Protein AF-A0A1P8YQI0-F1 (afdb_monomer)

pLDDT: mean 70.45, std 27.03, range [29.05, 98.81]

Radius of gyration: 28.32 Å; Cα contacts (8 Å, |Δi|>4): 95; chains: 1; bounding box: 104×33×58 Å

Sequence (143 aa):
MPTAGWDRPIMIVHGTDDLTVPIPVSVALQLQLAAGGADFQFKVYPGTDHRSVVPASDRDTSGFLSALLPRRADPAGLGPRDRTQRGPAADFDCGALSAGVERGHAHAESDATPATPAITATSADTKVAPAATMVRSSAVDPM

Secondary structure (DSSP, 8-state):
---S---S-EEEEEETT-SSS-HHHHHHHHHHHHHTT--EEEEEETT--TTTHHHHTHHHHHHHHHHHSPPPPP-TTS----GGG-PPP-----------------------PPPP------------PPP------------

Structure (mmCIF, N/CA/C/O backbone):
data_AF-A0A1P8YQI0-F1
#
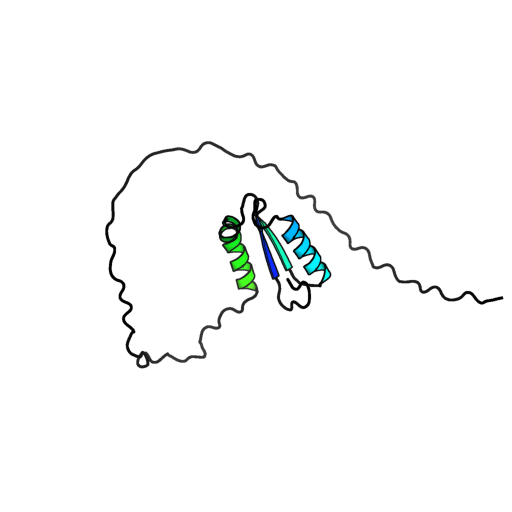_entry.id   AF-A0A1P8YQI0-F1
#
loop_
_atom_site.group_PDB
_atom_site.id
_atom_site.type_symbol
_atom_site.label_atom_id
_atom_site.label_alt_id
_atom_site.label_comp_id
_atom_site.label_asym_id
_atom_site.label_entity_id
_atom_site.label_seq_id
_atom_site.pdbx_PDB_ins_code
_atom_site.Cartn_x
_atom_site.Cartn_y
_atom_site.Cartn_z
_atom_site.occupancy
_atom_site.B_iso_or_equiv
_atom_site.auth_seq_id
_atom_site.auth_comp_id
_atom_site.auth_asym_id
_atom_site.auth_atom_id
_atom_site.pdbx_PDB_model_num
ATOM 1 N N . MET A 1 1 ? -7.926 -12.057 3.108 1.00 74.19 1 MET A N 1
ATOM 2 C CA . MET A 1 1 ? -7.603 -11.049 4.140 1.00 74.19 1 MET A CA 1
ATOM 3 C C . MET A 1 1 ? -8.902 -10.618 4.799 1.00 74.19 1 MET A C 1
ATOM 5 O O . MET A 1 1 ? -9.862 -10.458 4.055 1.00 74.19 1 MET A O 1
ATOM 9 N N . PRO A 1 2 ? -8.981 -10.480 6.133 1.00 88.06 2 PRO A N 1
ATOM 10 C CA . PRO A 1 2 ? -10.155 -9.904 6.784 1.00 88.06 2 PRO A CA 1
ATOM 11 C C . PRO A 1 2 ? -10.384 -8.473 6.297 1.00 88.06 2 PRO A C 1
ATOM 13 O O . PRO A 1 2 ? -9.439 -7.690 6.212 1.00 88.06 2 PRO A O 1
ATOM 16 N N . THR A 1 3 ? -11.625 -8.132 5.968 1.00 94.62 3 THR A N 1
ATOM 17 C CA . THR A 1 3 ? -11.976 -6.814 5.413 1.00 94.62 3 THR A CA 1
ATOM 18 C C . THR A 1 3 ? -12.805 -5.966 6.374 1.00 94.62 3 THR A C 1
ATOM 20 O O . THR A 1 3 ? -13.148 -4.842 6.043 1.00 94.62 3 THR A O 1
ATOM 23 N N . ALA A 1 4 ? -13.099 -6.482 7.569 1.00 94.62 4 ALA A N 1
ATOM 24 C CA . ALA A 1 4 ? -13.889 -5.824 8.603 1.00 94.62 4 ALA A CA 1
ATOM 25 C C . ALA A 1 4 ? -13.319 -6.133 9.995 1.00 94.62 4 ALA A C 1
ATOM 27 O O . ALA A 1 4 ? -12.533 -7.070 10.154 1.00 94.62 4 ALA A O 1
ATOM 28 N N . GLY A 1 5 ? -13.752 -5.364 10.999 1.00 94.94 5 GLY A N 1
ATOM 29 C CA . GLY A 1 5 ? -13.357 -5.559 12.400 1.00 94.94 5 GLY A CA 1
ATOM 30 C C . GLY A 1 5 ? -11.978 -5.000 12.758 1.00 94.94 5 GLY A C 1
ATOM 31 O O . GLY A 1 5 ? -11.443 -5.335 13.809 1.00 94.94 5 GLY A O 1
ATOM 32 N N . TRP A 1 6 ? -11.403 -4.164 11.894 1.00 95.25 6 TRP A N 1
ATOM 33 C CA . TRP A 1 6 ? -10.152 -3.464 12.163 1.00 95.25 6 TRP A CA 1
ATOM 34 C C . TRP A 1 6 ? -10.393 -2.284 13.108 1.00 95.25 6 TRP A C 1
ATOM 36 O O . TRP A 1 6 ? -11.231 -1.429 12.836 1.00 95.25 6 TRP A O 1
ATOM 46 N N . ASP A 1 7 ? -9.647 -2.232 14.208 1.00 94.69 7 ASP A N 1
ATOM 47 C CA . ASP A 1 7 ? -9.702 -1.181 15.232 1.00 94.69 7 ASP A CA 1
ATOM 48 C C . ASP A 1 7 ? -8.534 -0.182 15.132 1.00 94.69 7 ASP A C 1
ATOM 50 O O . ASP A 1 7 ? -8.451 0.784 15.896 1.00 94.69 7 ASP A O 1
ATOM 54 N N . ARG A 1 8 ? -7.622 -0.396 14.177 1.00 94.44 8 ARG A N 1
ATOM 55 C CA . ARG A 1 8 ? -6.511 0.504 13.862 1.00 94.44 8 ARG A CA 1
ATOM 56 C C . ARG A 1 8 ? -6.485 0.825 12.366 1.00 94.44 8 ARG A C 1
ATOM 58 O O . ARG A 1 8 ? -6.867 -0.030 11.566 1.00 94.44 8 ARG A O 1
ATOM 65 N N . PRO A 1 9 ? -6.001 2.022 11.987 1.00 96.50 9 PRO A N 1
ATOM 66 C CA . PRO A 1 9 ? -5.905 2.404 10.585 1.00 96.50 9 PRO A CA 1
ATOM 67 C C . PRO A 1 9 ? -4.962 1.486 9.804 1.00 96.50 9 PRO A C 1
ATOM 69 O O . PRO A 1 9 ? -3.943 1.031 10.334 1.00 96.50 9 PRO A O 1
ATOM 72 N N . ILE A 1 10 ? -5.270 1.265 8.529 1.00 97.00 10 ILE A N 1
ATOM 73 C CA . ILE A 1 10 ? -4.485 0.433 7.608 1.00 97.00 10 ILE A CA 1
ATOM 74 C C . ILE A 1 10 ? -3.859 1.314 6.528 1.00 97.00 10 ILE A C 1
ATOM 76 O O . ILE A 1 10 ? -4.503 2.210 5.993 1.00 97.00 10 ILE A O 1
ATOM 80 N N . MET A 1 11 ? -2.621 1.026 6.140 1.00 97.88 11 MET A N 1
ATOM 81 C CA . MET A 1 11 ? -2.023 1.597 4.937 1.00 97.88 11 MET A CA 1
ATOM 82 C C . MET A 1 11 ? -1.741 0.488 3.931 1.00 97.88 11 MET A C 1
ATOM 84 O O . MET A 1 11 ? -1.131 -0.526 4.265 1.00 97.88 11 MET A O 1
ATOM 88 N N . ILE A 1 12 ? -2.180 0.695 2.694 1.00 98.00 12 ILE A N 1
ATOM 89 C CA . ILE A 1 12 ? -1.883 -0.160 1.549 1.00 98.00 12 ILE A CA 1
ATOM 90 C C . ILE A 1 12 ? -1.050 0.663 0.570 1.00 98.00 12 ILE A C 1
ATOM 92 O O . ILE A 1 12 ? -1.465 1.738 0.138 1.00 98.00 12 ILE A O 1
ATOM 96 N N . VAL A 1 13 ? 0.113 0.134 0.204 1.00 98.50 13 VAL A N 1
ATOM 97 C CA . VAL A 1 13 ? 0.996 0.691 -0.825 1.00 98.50 13 VAL A CA 1
ATOM 98 C C . VAL A 1 13 ? 1.049 -0.266 -2.005 1.00 98.50 13 VAL A C 1
ATOM 100 O O . VAL A 1 13 ? 1.037 -1.483 -1.807 1.00 98.50 13 VAL A O 1
ATOM 103 N N . HIS A 1 14 ? 1.059 0.256 -3.229 1.00 98.81 14 HIS A N 1
ATOM 104 C CA . HIS A 1 14 ? 1.073 -0.594 -4.416 1.00 98.81 14 HIS A CA 1
ATOM 105 C C . HIS A 1 14 ? 1.756 0.067 -5.612 1.00 98.81 14 HIS A C 1
ATOM 107 O O . HIS A 1 14 ? 1.560 1.256 -5.858 1.00 98.81 14 HIS A O 1
ATOM 113 N N . GLY A 1 15 ? 2.545 -0.702 -6.358 1.00 98.62 15 GLY A N 1
ATOM 114 C CA . GLY A 1 15 ? 3.215 -0.235 -7.568 1.00 98.62 15 GLY A CA 1
ATOM 115 C C . GLY A 1 15 ? 2.352 -0.422 -8.815 1.00 98.62 15 GLY A C 1
ATOM 116 O O . GLY A 1 15 ? 1.622 -1.404 -8.910 1.00 98.62 15 GLY A O 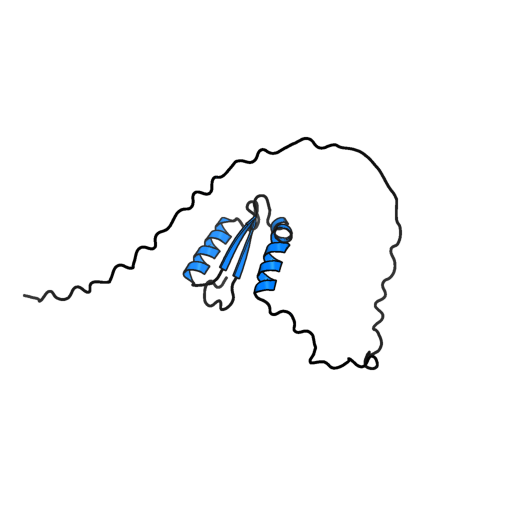1
ATOM 117 N N . THR A 1 16 ? 2.403 0.495 -9.782 1.00 98.62 16 THR A N 1
ATOM 118 C CA . THR A 1 16 ? 1.616 0.334 -11.027 1.00 98.62 16 THR A CA 1
ATOM 119 C C . THR A 1 16 ? 2.148 -0.764 -11.940 1.00 98.62 16 THR A C 1
ATOM 121 O O . THR A 1 16 ? 1.387 -1.292 -12.747 1.00 98.62 16 THR A O 1
ATOM 124 N N . ASP A 1 17 ? 3.424 -1.120 -11.787 1.00 98.56 17 ASP A N 1
ATOM 125 C CA . ASP A 1 17 ? 4.137 -2.059 -12.655 1.00 98.56 17 ASP A CA 1
ATOM 126 C C . ASP A 1 17 ? 4.360 -3.402 -11.927 1.00 98.56 17 ASP A C 1
ATOM 128 O O . ASP A 1 17 ? 5.203 -4.217 -12.306 1.00 98.56 17 ASP A O 1
ATOM 132 N N . ASP A 1 18 ? 3.603 -3.651 -10.849 1.00 98.44 18 ASP A N 1
ATOM 133 C CA . ASP A 1 18 ? 3.620 -4.914 -10.116 1.00 98.44 18 ASP A CA 1
ATOM 134 C C . ASP A 1 18 ? 2.961 -6.032 -10.942 1.00 98.44 18 ASP A C 1
ATOM 136 O O . ASP A 1 18 ? 1.740 -6.141 -11.057 1.00 98.44 18 ASP A O 1
ATOM 140 N N . LEU A 1 19 ? 3.801 -6.890 -11.523 1.00 98.12 19 LEU A N 1
ATOM 141 C CA . LEU A 1 19 ? 3.371 -8.077 -12.267 1.00 98.12 19 LEU A CA 1
ATOM 142 C C . LEU A 1 19 ? 3.183 -9.318 -11.380 1.00 98.12 19 LEU A C 1
ATOM 144 O O . LEU A 1 19 ? 2.659 -10.327 -11.850 1.00 98.12 19 LEU A O 1
ATOM 148 N N . THR A 1 20 ? 3.622 -9.275 -10.120 1.00 98.56 20 THR A N 1
ATOM 149 C CA . THR A 1 20 ? 3.481 -10.396 -9.172 1.00 98.56 20 THR A CA 1
ATOM 150 C C . THR A 1 20 ? 2.108 -10.361 -8.517 1.00 98.56 20 THR A C 1
ATOM 152 O O . THR A 1 20 ? 1.441 -11.389 -8.391 1.00 98.56 20 THR A O 1
ATOM 155 N N . VAL A 1 21 ? 1.668 -9.167 -8.129 1.00 97.81 21 VAL A N 1
ATOM 156 C CA . VAL A 1 21 ? 0.338 -8.897 -7.595 1.00 97.81 21 VAL A CA 1
ATOM 157 C C . VAL A 1 21 ? -0.234 -7.715 -8.373 1.00 97.81 21 VAL A C 1
ATOM 159 O O . VAL A 1 21 ? 0.026 -6.580 -8.009 1.00 97.81 21 VAL A O 1
ATOM 162 N N . PRO A 1 22 ? -1.017 -7.944 -9.438 1.00 97.75 22 PRO A N 1
ATOM 163 C CA . PRO A 1 22 ? -1.533 -6.851 -10.255 1.00 97.75 22 PRO A CA 1
ATOM 164 C C . PRO A 1 22 ? -2.437 -5.884 -9.478 1.00 97.75 22 PRO A C 1
ATOM 166 O O . PRO A 1 22 ? -3.313 -6.314 -8.718 1.00 97.75 22 PRO A O 1
ATOM 169 N N . ILE A 1 23 ? -2.311 -4.583 -9.769 1.00 97.81 23 ILE A N 1
ATOM 170 C CA . ILE A 1 23 ? -3.039 -3.501 -9.082 1.00 97.81 23 ILE A CA 1
ATOM 171 C C . ILE A 1 23 ? -4.561 -3.688 -8.955 1.00 97.81 23 ILE A C 1
ATOM 173 O O . ILE A 1 23 ? -5.094 -3.308 -7.906 1.00 97.81 23 ILE A O 1
ATOM 177 N N . PRO A 1 24 ? -5.300 -4.323 -9.898 1.00 98.00 24 PRO A N 1
ATOM 178 C CA . PRO A 1 24 ? -6.731 -4.556 -9.707 1.00 98.00 24 PRO A CA 1
ATOM 179 C C . PRO A 1 24 ? -7.060 -5.370 -8.448 1.00 98.00 24 PRO A C 1
ATOM 181 O O . PRO A 1 24 ? -8.126 -5.182 -7.865 1.00 98.00 24 PRO A O 1
ATOM 184 N N . VAL A 1 25 ? -6.149 -6.234 -7.987 1.00 97.81 25 VAL A N 1
ATOM 185 C CA . VAL A 1 25 ? -6.328 -7.011 -6.751 1.00 97.81 25 VAL A CA 1
ATOM 186 C C . VAL A 1 25 ? -6.322 -6.091 -5.529 1.00 97.81 25 VAL A C 1
ATOM 188 O O . VAL A 1 25 ? -7.199 -6.198 -4.670 1.00 97.81 25 VAL A O 1
ATOM 191 N N . SER A 1 26 ? -5.384 -5.145 -5.460 1.00 97.81 26 SER A N 1
ATOM 192 C CA . SER A 1 26 ? -5.335 -4.154 -4.378 1.00 97.81 26 SER A CA 1
ATOM 193 C C . SER A 1 26 ? -6.490 -3.156 -4.450 1.00 97.81 26 SER A C 1
ATOM 195 O O . SER A 1 26 ? -7.029 -2.781 -3.407 1.00 97.81 26 SER A O 1
ATOM 197 N N . VAL A 1 27 ? -6.943 -2.803 -5.658 1.00 98.12 27 VAL A N 1
ATOM 198 C CA . VAL A 1 27 ? -8.161 -2.000 -5.852 1.00 98.12 27 VAL A CA 1
ATOM 199 C C . VAL A 1 27 ? -9.398 -2.745 -5.330 1.00 98.12 27 VAL A C 1
ATOM 201 O O . VAL A 1 27 ? -10.227 -2.172 -4.628 1.00 98.12 27 VAL A O 1
ATOM 204 N N . ALA A 1 28 ? -9.527 -4.046 -5.595 1.00 98.12 28 ALA A N 1
ATOM 205 C CA . ALA A 1 28 ? -10.624 -4.837 -5.039 1.00 98.12 28 ALA A CA 1
ATOM 206 C C . ALA A 1 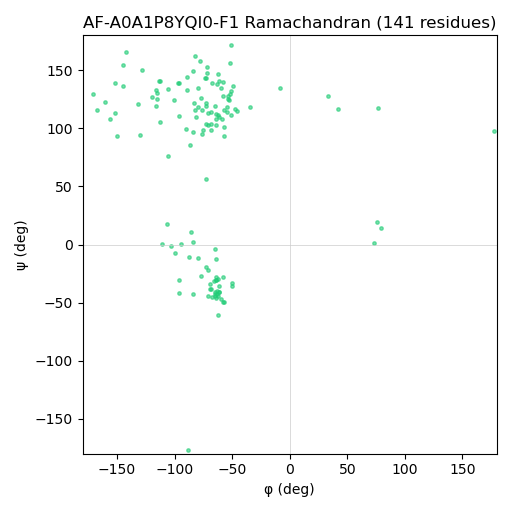28 ? -10.564 -4.894 -3.501 1.00 98.12 28 ALA A C 1
ATOM 208 O O . ALA A 1 28 ? -11.593 -4.753 -2.837 1.00 98.12 28 ALA A O 1
ATOM 209 N N . LEU A 1 29 ? -9.366 -5.035 -2.924 1.00 97.69 29 LEU A N 1
ATOM 210 C CA . LEU A 1 29 ? -9.175 -5.049 -1.473 1.00 97.69 29 LEU A CA 1
ATOM 211 C C . LEU A 1 29 ? -9.586 -3.725 -0.813 1.00 97.69 29 LEU A C 1
ATOM 213 O O . LEU A 1 29 ? -10.284 -3.766 0.200 1.00 97.69 29 LEU A O 1
ATOM 217 N N . GLN A 1 30 ? -9.219 -2.562 -1.370 1.00 97.50 30 GLN A N 1
ATOM 218 C CA . GLN A 1 30 ? -9.642 -1.275 -0.787 1.00 97.50 30 GLN A CA 1
ATOM 219 C C . GLN A 1 30 ? -11.167 -1.120 -0.779 1.00 97.50 30 GLN A C 1
ATOM 221 O O . GLN A 1 30 ? -11.722 -0.572 0.167 1.00 97.50 30 GLN A O 1
ATOM 226 N N . LEU A 1 31 ? -11.861 -1.621 -1.807 1.00 97.81 31 LEU A N 1
ATOM 227 C CA . LEU A 1 31 ? -13.318 -1.537 -1.887 1.00 97.81 31 LEU A CA 1
ATOM 228 C C . LEU A 1 31 ? -13.965 -2.438 -0.836 1.00 97.81 31 LEU A C 1
ATOM 230 O O . LEU A 1 31 ? -14.947 -2.049 -0.208 1.00 97.81 31 LEU A O 1
ATOM 234 N N . GLN A 1 32 ? -13.387 -3.617 -0.596 1.00 98.19 32 GLN A N 1
ATOM 235 C CA . GLN A 1 32 ? -13.851 -4.510 0.461 1.00 98.19 32 GLN A CA 1
ATOM 236 C C . GLN A 1 32 ? -13.577 -3.944 1.862 1.00 98.19 32 GLN A C 1
ATOM 238 O O . GLN A 1 32 ? -14.430 -4.082 2.733 1.00 98.19 32 GLN A O 1
ATOM 243 N N . LEU A 1 33 ? -12.433 -3.286 2.081 1.00 97.94 33 LEU A N 1
ATOM 244 C CA . LEU A 1 33 ? -12.122 -2.595 3.339 1.00 97.94 33 LEU A CA 1
ATOM 245 C C . LEU A 1 33 ? -13.069 -1.422 3.596 1.00 97.94 33 LEU A C 1
ATOM 247 O O . LEU A 1 33 ? -13.581 -1.284 4.705 1.00 97.94 33 LEU A O 1
ATOM 251 N N . ALA A 1 34 ? -13.362 -0.632 2.561 1.00 97.19 34 ALA A N 1
ATOM 252 C CA . ALA A 1 34 ? -14.356 0.433 2.633 1.00 97.19 34 ALA A CA 1
ATOM 253 C C . ALA A 1 34 ? -15.742 -0.124 2.998 1.00 97.19 34 ALA A C 1
ATOM 255 O O . ALA A 1 34 ? -16.394 0.380 3.909 1.00 97.19 34 ALA A O 1
ATOM 256 N N . ALA A 1 35 ? -16.173 -1.204 2.337 1.00 98.06 35 ALA A N 1
ATOM 257 C CA . ALA A 1 35 ? -17.448 -1.861 2.625 1.00 98.06 35 ALA A CA 1
ATOM 258 C C . ALA A 1 35 ? -17.506 -2.473 4.037 1.00 98.06 35 ALA A C 1
ATOM 260 O O . ALA A 1 35 ? -18.577 -2.533 4.636 1.00 98.06 35 ALA A O 1
ATOM 261 N N . GLY A 1 36 ? -16.366 -2.914 4.577 1.00 97.12 36 GLY A N 1
ATOM 262 C CA . GLY A 1 36 ? -16.241 -3.426 5.941 1.00 97.12 36 GLY A CA 1
ATOM 263 C C . GLY A 1 36 ? -16.041 -2.356 7.018 1.00 97.12 36 GLY A C 1
ATOM 264 O O . GLY A 1 36 ? -15.888 -2.711 8.187 1.00 97.12 36 GLY A O 1
ATOM 265 N N . GLY A 1 37 ? -16.047 -1.070 6.648 1.00 97.25 37 GLY A N 1
ATOM 266 C CA . GLY A 1 37 ? -15.949 0.0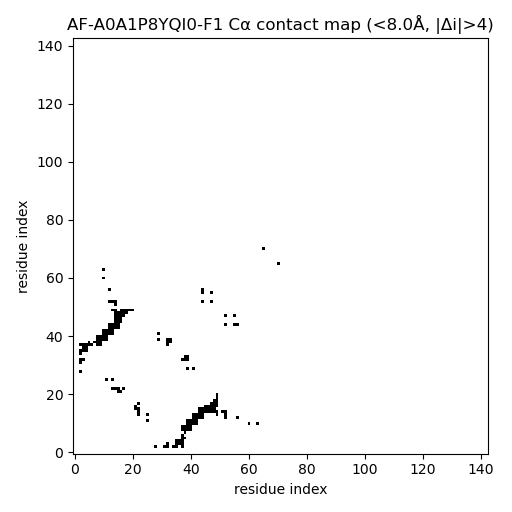59 7.577 1.00 97.25 37 GLY A CA 1
ATOM 267 C C . GLY A 1 37 ? -14.550 0.307 8.146 1.00 97.25 37 GLY A C 1
ATOM 268 O O . GLY A 1 37 ? -14.432 0.945 9.189 1.00 97.25 37 GLY A O 1
ATOM 269 N N . ALA A 1 38 ? -13.497 -0.205 7.504 1.00 96.94 38 ALA A N 1
ATOM 270 C CA . ALA A 1 38 ? -12.126 0.036 7.943 1.00 96.94 38 ALA A CA 1
ATOM 271 C C . ALA A 1 38 ? -11.674 1.473 7.623 1.00 96.94 38 ALA A C 1
ATOM 273 O O . ALA A 1 38 ? -11.974 2.002 6.552 1.00 96.94 38 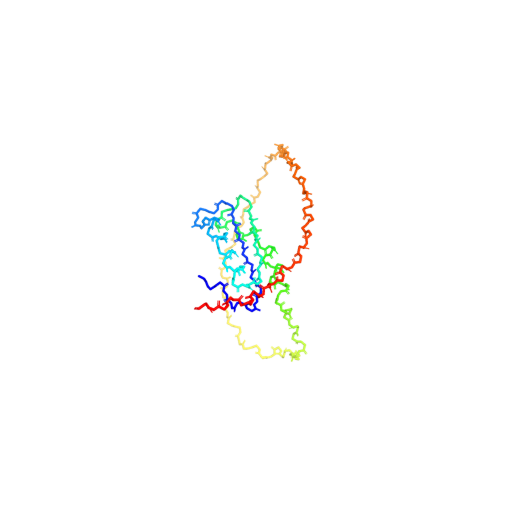ALA A O 1
ATOM 274 N N . ASP A 1 39 ? -10.890 2.071 8.522 1.00 96.56 39 ASP A N 1
ATOM 275 C CA . ASP A 1 39 ? -10.105 3.275 8.231 1.00 96.56 39 ASP A CA 1
ATOM 276 C C . ASP A 1 39 ? -8.833 2.868 7.477 1.00 96.56 39 ASP A C 1
ATOM 278 O O . ASP A 1 39 ? -8.026 2.080 7.984 1.00 96.56 39 ASP A O 1
ATOM 282 N N . PHE A 1 40 ? -8.660 3.353 6.247 1.00 97.12 40 PHE A N 1
ATOM 283 C CA . PHE A 1 40 ? -7.509 2.986 5.432 1.00 97.12 40 PHE A CA 1
ATOM 284 C C . PHE A 1 40 ? -6.997 4.116 4.537 1.00 97.12 40 PHE A C 1
ATOM 286 O O . PHE A 1 40 ? -7.734 4.996 4.096 1.00 97.12 40 PHE A O 1
ATOM 293 N N . GLN A 1 41 ? -5.712 4.026 4.201 1.00 98.06 41 GLN A N 1
ATOM 294 C CA . GLN A 1 41 ? -5.050 4.818 3.171 1.00 98.06 41 GLN A CA 1
ATOM 295 C C . GLN A 1 41 ? -4.569 3.894 2.054 1.00 98.06 41 GLN A C 1
ATOM 297 O O . GLN A 1 41 ? -3.932 2.876 2.323 1.00 98.06 41 GLN A O 1
ATOM 302 N N . PHE A 1 42 ? -4.839 4.257 0.800 1.00 98.12 42 PHE A N 1
ATOM 303 C CA . PHE A 1 42 ? -4.307 3.563 -0.371 1.00 98.12 42 PHE A CA 1
ATOM 304 C C . PHE A 1 42 ? -3.394 4.501 -1.159 1.00 98.12 42 PHE A C 1
ATOM 306 O O . PHE A 1 42 ? -3.833 5.561 -1.608 1.00 98.12 42 PHE A O 1
ATOM 313 N N . LYS A 1 43 ? -2.120 4.128 -1.306 1.00 98.56 43 LYS A N 1
ATOM 314 C CA . LYS A 1 43 ? -1.110 4.904 -2.034 1.00 98.56 43 LYS A CA 1
ATOM 315 C C . LYS A 1 43 ? -0.551 4.096 -3.195 1.00 98.56 43 LYS A C 1
ATOM 317 O O . LYS A 1 43 ? -0.086 2.971 -3.019 1.00 98.56 43 LYS A O 1
ATOM 322 N N . VAL A 1 44 ? -0.588 4.701 -4.376 1.00 98.50 44 VAL A N 1
ATOM 323 C CA . VAL A 1 44 ? -0.102 4.107 -5.621 1.00 98.50 44 VAL A CA 1
ATOM 324 C C . VAL A 1 44 ? 1.218 4.763 -6.012 1.00 98.50 44 VAL A C 1
ATOM 326 O O . VAL A 1 44 ? 1.328 5.988 -5.984 1.00 98.50 44 VAL A O 1
ATOM 329 N N . TYR A 1 45 ? 2.198 3.945 -6.387 1.00 98.56 45 TYR A N 1
ATOM 330 C CA . TYR A 1 45 ? 3.544 4.353 -6.778 1.00 98.56 45 TYR A CA 1
ATOM 331 C C . TYR A 1 45 ? 3.743 4.059 -8.275 1.00 98.56 45 TYR A C 1
ATOM 333 O O . TYR A 1 45 ? 3.856 2.895 -8.670 1.00 98.56 45 TYR A O 1
ATOM 341 N N . PRO A 1 46 ? 3.724 5.092 -9.138 1.00 98.38 46 PRO A N 1
ATOM 342 C CA . PRO A 1 46 ? 3.905 4.919 -10.576 1.00 98.38 46 PRO A CA 1
ATOM 343 C C . PRO A 1 46 ? 5.286 4.361 -10.930 1.00 98.38 46 PRO A C 1
ATOM 345 O O . PRO A 1 46 ? 6.291 4.800 -10.373 1.00 98.38 46 PRO A O 1
ATOM 348 N N . GLY A 1 47 ? 5.340 3.429 -11.880 1.00 98.31 47 GLY A N 1
ATOM 349 C CA . GLY A 1 47 ? 6.583 2.874 -12.428 1.00 98.31 47 GLY A CA 1
ATOM 350 C C . GLY A 1 47 ? 7.331 1.915 -11.499 1.00 98.31 47 GLY A C 1
ATOM 351 O O . GLY A 1 47 ? 8.414 1.452 -11.846 1.00 98.31 47 GLY A O 1
ATOM 352 N N . THR A 1 48 ? 6.798 1.633 -10.307 1.00 98.69 48 THR A N 1
ATOM 353 C CA . THR A 1 48 ? 7.414 0.682 -9.376 1.00 98.69 48 THR A CA 1
ATOM 354 C C . THR A 1 48 ? 6.782 -0.694 -9.518 1.00 98.69 48 THR A C 1
ATOM 356 O O . THR A 1 48 ? 5.558 -0.816 -9.601 1.00 98.69 48 THR A O 1
ATOM 359 N N . ASP A 1 49 ? 7.621 -1.717 -9.477 1.00 98.56 49 ASP A N 1
ATOM 360 C CA . ASP A 1 49 ? 7.259 -3.128 -9.432 1.00 98.56 49 ASP A CA 1
ATOM 361 C C . ASP A 1 49 ? 7.056 -3.630 -7.988 1.00 98.56 49 ASP A C 1
ATOM 363 O O . ASP A 1 49 ? 7.191 -2.889 -7.008 1.00 98.56 49 ASP A O 1
ATOM 367 N N . HIS A 1 50 ? 6.779 -4.931 -7.864 1.00 98.44 50 HIS A N 1
ATOM 368 C CA . HIS A 1 50 ? 6.544 -5.631 -6.600 1.00 98.44 50 HIS A CA 1
ATOM 369 C C . HIS A 1 50 ? 7.614 -5.395 -5.523 1.00 98.44 50 HIS A C 1
ATOM 371 O O . HIS A 1 50 ? 7.325 -5.366 -4.327 1.00 98.44 50 HIS A O 1
ATOM 377 N N . ARG A 1 51 ? 8.878 -5.274 -5.931 1.00 98.44 51 ARG A N 1
ATOM 378 C CA . ARG A 1 51 ? 10.025 -5.102 -5.037 1.00 98.44 51 ARG A CA 1
ATOM 379 C C . ARG A 1 51 ? 10.384 -3.636 -4.885 1.00 98.44 51 ARG A C 1
ATOM 381 O O . ARG A 1 51 ? 10.688 -3.214 -3.770 1.00 98.44 51 ARG A O 1
ATOM 388 N N . SER A 1 52 ? 10.369 -2.865 -5.971 1.00 98.56 52 SER A N 1
ATOM 389 C CA . SER A 1 52 ? 10.775 -1.456 -5.941 1.00 98.56 52 SER A CA 1
ATOM 390 C C . SER A 1 52 ? 9.758 -0.541 -5.249 1.00 98.56 52 SER A C 1
ATOM 392 O O . SER A 1 52 ? 10.153 0.508 -4.739 1.00 98.56 52 SER A O 1
ATOM 394 N N . VAL A 1 53 ? 8.496 -0.963 -5.094 1.00 98.69 53 VAL A N 1
ATOM 395 C CA . VAL A 1 53 ? 7.505 -0.237 -4.276 1.00 98.69 53 VAL A CA 1
ATOM 396 C C . VAL A 1 53 ? 7.903 -0.153 -2.795 1.00 98.69 53 VAL A C 1
ATOM 398 O O . VAL A 1 53 ? 7.582 0.824 -2.118 1.00 98.69 53 VAL A O 1
ATOM 401 N N . VAL A 1 54 ? 8.647 -1.138 -2.275 1.00 98.19 54 VAL A N 1
ATOM 402 C CA . VAL A 1 54 ? 9.056 -1.174 -0.861 1.00 98.19 54 VAL A CA 1
ATOM 403 C C . VAL A 1 54 ? 9.938 0.030 -0.504 1.00 98.19 54 VAL A C 1
ATOM 405 O O . VAL A 1 54 ? 9.502 0.839 0.314 1.00 98.19 54 VAL A O 1
ATOM 408 N N . PRO A 1 55 ? 11.118 0.239 -1.121 1.00 98.50 55 PRO A N 1
ATOM 409 C CA . PRO A 1 55 ? 11.915 1.432 -0.844 1.00 98.50 55 PRO A CA 1
ATOM 410 C C . PRO A 1 55 ? 11.233 2.730 -1.303 1.00 98.50 55 PRO A C 1
ATOM 412 O O . PRO A 1 55 ? 11.413 3.759 -0.657 1.00 98.50 55 PRO A O 1
ATOM 415 N N . ALA A 1 56 ? 10.422 2.708 -2.371 1.00 98.62 56 ALA A N 1
ATOM 416 C CA . ALA A 1 56 ? 9.696 3.898 -2.830 1.00 98.62 56 ALA A CA 1
ATOM 417 C C . ALA A 1 56 ? 8.671 4.410 -1.799 1.00 98.62 56 ALA A C 1
ATOM 419 O O . ALA A 1 56 ? 8.427 5.613 -1.707 1.00 98.62 56 ALA A O 1
ATOM 420 N N . SER A 1 57 ? 8.096 3.506 -1.003 1.00 98.62 57 SER A N 1
ATOM 421 C CA . SER A 1 57 ? 7.082 3.815 0.011 1.00 98.62 57 SER A CA 1
ATOM 422 C C . SER A 1 57 ? 7.633 4.034 1.423 1.00 98.62 57 SER A C 1
ATOM 424 O O . SER A 1 57 ? 6.859 4.311 2.343 1.00 98.62 57 SER A O 1
ATOM 426 N N . ASP A 1 58 ? 8.951 3.941 1.620 1.00 98.44 58 ASP A N 1
ATOM 427 C CA . ASP A 1 58 ? 9.579 3.915 2.947 1.00 98.44 58 ASP A CA 1
ATOM 428 C C . ASP A 1 58 ? 9.229 5.142 3.802 1.00 98.44 58 ASP A C 1
ATOM 430 O O . ASP A 1 58 ? 8.756 5.018 4.936 1.00 98.44 58 ASP A O 1
ATOM 434 N N . ARG A 1 59 ? 9.369 6.344 3.230 1.00 98.19 59 ARG A N 1
ATOM 435 C CA . ARG A 1 59 ? 9.064 7.602 3.926 1.00 98.19 59 ARG A CA 1
ATOM 436 C C . ARG A 1 59 ? 7.597 7.695 4.337 1.00 98.19 59 ARG A C 1
ATOM 438 O O . ARG A 1 59 ? 7.290 8.168 5.430 1.00 98.19 59 ARG A O 1
ATOM 445 N N . ASP A 1 60 ? 6.702 7.262 3.460 1.00 98.38 60 ASP A N 1
ATOM 446 C CA . ASP A 1 60 ? 5.264 7.325 3.689 1.00 98.38 60 ASP A CA 1
ATOM 447 C C . ASP A 1 60 ? 4.820 6.319 4.749 1.00 98.38 60 ASP A C 1
ATOM 449 O O . ASP A 1 60 ? 4.080 6.676 5.665 1.00 98.38 60 ASP A O 1
ATOM 453 N N . THR A 1 61 ? 5.333 5.092 4.670 1.00 98.12 61 THR A N 1
ATOM 454 C CA . THR A 1 61 ? 5.063 4.033 5.646 1.00 98.12 61 THR A CA 1
ATOM 455 C C . THR A 1 61 ? 5.625 4.407 7.016 1.00 98.12 61 THR A C 1
ATOM 457 O O . THR A 1 61 ? 4.927 4.312 8.026 1.00 98.12 61 THR A O 1
ATOM 460 N N . SER A 1 62 ? 6.855 4.924 7.066 1.00 97.38 62 SER A N 1
ATOM 461 C CA . SER A 1 62 ? 7.471 5.421 8.301 1.00 97.38 62 SER A CA 1
ATOM 462 C C . SER A 1 62 ? 6.690 6.590 8.904 1.00 97.38 62 SER A C 1
ATOM 464 O O . SER A 1 62 ? 6.497 6.643 10.121 1.00 97.38 62 SER A O 1
ATOM 466 N N . GLY A 1 63 ? 6.198 7.511 8.069 1.00 97.19 63 GLY A N 1
ATOM 467 C CA . GLY A 1 63 ? 5.347 8.623 8.495 1.00 97.19 63 GLY A CA 1
ATOM 468 C C . GLY A 1 63 ? 4.008 8.156 9.065 1.00 97.19 63 GLY A C 1
ATOM 469 O O . GLY A 1 63 ? 3.618 8.589 10.150 1.00 97.19 63 GLY A O 1
ATOM 470 N N . PHE A 1 64 ? 3.343 7.225 8.381 1.00 97.31 64 PHE A N 1
ATOM 471 C CA . PHE A 1 64 ? 2.096 6.608 8.832 1.00 97.31 64 PHE A CA 1
ATOM 472 C C . PHE A 1 64 ? 2.264 5.920 10.192 1.00 97.31 64 PHE A C 1
ATOM 474 O O . PHE A 1 64 ? 1.514 6.192 11.129 1.00 97.31 64 PHE A O 1
ATOM 481 N N . LEU A 1 65 ? 3.301 5.094 10.345 1.00 96.00 65 LEU A N 1
ATOM 482 C CA . LEU A 1 65 ? 3.583 4.404 11.605 1.00 96.00 65 LEU A CA 1
ATOM 483 C C . LEU A 1 65 ? 3.943 5.377 12.730 1.00 96.00 65 LEU A C 1
ATOM 485 O O . LEU A 1 65 ? 3.465 5.213 13.850 1.00 96.00 65 LEU A O 1
ATOM 489 N N . SER A 1 66 ? 4.732 6.413 12.443 1.00 94.88 66 SER A N 1
ATOM 490 C CA . SER A 1 66 ? 5.113 7.424 13.440 1.00 94.88 66 SER A CA 1
ATOM 491 C C . SER A 1 66 ? 3.919 8.224 13.966 1.00 94.88 66 SER A C 1
ATOM 493 O O . SER A 1 66 ? 3.956 8.694 15.100 1.00 94.88 66 SER A O 1
ATOM 495 N N . ALA A 1 67 ? 2.859 8.374 13.166 1.00 92.00 67 ALA A N 1
ATOM 496 C CA . ALA A 1 67 ? 1.617 9.013 13.594 1.00 92.00 67 ALA A CA 1
ATOM 497 C C . ALA A 1 67 ? 0.738 8.094 14.465 1.00 92.00 67 ALA A C 1
ATOM 499 O O . ALA A 1 67 ? -0.034 8.585 15.287 1.00 92.00 67 ALA A O 1
ATOM 500 N N . LEU A 1 68 ? 0.843 6.771 14.296 1.00 92.50 68 LEU A N 1
ATOM 501 C CA . LEU A 1 68 ? -0.008 5.786 14.977 1.00 92.50 68 LEU A CA 1
ATOM 502 C C . LEU A 1 68 ? 0.601 5.183 16.235 1.00 92.50 68 LEU A C 1
ATOM 504 O O . LEU A 1 68 ? -0.131 4.746 17.134 1.00 92.50 68 LEU A O 1
ATOM 508 N N . LEU A 1 69 ? 1.924 5.075 16.255 1.00 89.94 69 LEU A N 1
ATOM 509 C CA . LEU A 1 69 ? 2.659 4.487 17.353 1.00 89.94 69 LEU A CA 1
ATOM 510 C C . LEU A 1 69 ? 2.994 5.580 18.365 1.00 89.94 69 LEU A C 1
ATOM 512 O O . LEU A 1 69 ? 3.480 6.650 17.989 1.00 89.94 69 LEU A O 1
ATOM 516 N N . PRO A 1 70 ? 2.770 5.332 19.665 1.00 82.12 70 PRO A N 1
ATOM 517 C CA . PRO A 1 70 ? 3.255 6.246 20.678 1.00 82.12 70 PRO A CA 1
ATOM 518 C C . PRO A 1 70 ? 4.770 6.370 20.531 1.00 82.12 70 PRO A C 1
ATOM 520 O O . PRO A 1 70 ? 5.469 5.370 20.332 1.00 82.12 70 PRO A O 1
ATOM 523 N N . ARG A 1 71 ? 5.295 7.593 20.681 1.00 78.12 71 ARG A N 1
ATOM 524 C CA . ARG A 1 71 ? 6.728 7.749 20.934 1.00 78.12 71 ARG A CA 1
ATOM 525 C C . ARG A 1 71 ? 7.045 6.854 22.116 1.00 78.12 71 ARG A C 1
ATOM 527 O O . ARG A 1 71 ? 6.384 6.958 23.151 1.00 78.12 71 ARG A O 1
ATOM 534 N N . ARG A 1 72 ? 8.010 5.950 21.939 1.00 76.00 72 ARG A N 1
ATOM 535 C CA . ARG A 1 72 ? 8.531 5.153 23.044 1.00 76.00 72 ARG A CA 1
ATOM 536 C C . ARG A 1 72 ? 8.810 6.143 24.167 1.00 76.00 72 ARG A C 1
ATOM 538 O O . ARG A 1 72 ? 9.584 7.072 23.957 1.00 76.00 72 ARG A O 1
ATOM 545 N N . ALA A 1 73 ? 8.104 6.005 25.288 1.00 68.06 73 ALA A N 1
ATOM 546 C CA . ALA A 1 73 ? 8.373 6.854 26.429 1.00 68.06 73 ALA A CA 1
ATOM 547 C C . ALA A 1 73 ? 9.867 6.716 26.724 1.00 68.06 73 ALA A C 1
ATOM 549 O O . ALA A 1 73 ? 10.373 5.588 26.820 1.00 68.06 73 ALA A O 1
ATOM 550 N N . ASP A 1 74 ? 10.567 7.847 26.820 1.00 57.88 74 ASP A N 1
ATOM 551 C CA . ASP A 1 74 ? 11.886 7.842 27.427 1.00 57.88 74 ASP A CA 1
ATOM 552 C C . ASP A 1 74 ? 11.749 7.092 28.752 1.00 57.88 74 ASP A C 1
ATOM 554 O O . ASP A 1 74 ? 10.751 7.281 29.462 1.00 57.88 74 ASP A O 1
ATOM 558 N N . PRO A 1 75 ? 12.685 6.199 29.101 1.00 56.44 75 PRO A N 1
ATOM 559 C CA . PRO A 1 75 ? 12.622 5.473 30.352 1.00 56.44 75 PRO A CA 1
ATOM 560 C C . PRO A 1 75 ? 12.964 6.418 31.514 1.00 56.44 75 PRO A C 1
ATOM 562 O O . PRO A 1 75 ? 13.847 6.128 32.302 1.00 56.44 75 PRO A O 1
ATOM 565 N N . ALA A 1 76 ? 12.240 7.527 31.671 1.00 56.41 76 ALA A N 1
ATOM 566 C CA . ALA A 1 76 ? 12.236 8.354 32.870 1.00 56.41 76 ALA A CA 1
ATOM 567 C C . ALA A 1 76 ? 11.656 7.599 34.088 1.00 56.41 76 ALA A C 1
ATOM 569 O O . ALA A 1 76 ? 11.665 8.120 35.196 1.00 56.41 76 ALA A O 1
ATOM 570 N N . GLY A 1 77 ? 11.178 6.362 33.892 1.00 48.22 77 GLY A N 1
ATOM 571 C CA . GLY A 1 77 ? 10.830 5.412 34.951 1.00 48.22 77 GLY A CA 1
ATOM 572 C C . GLY A 1 77 ? 11.890 4.339 35.239 1.00 48.22 77 GLY A C 1
ATOM 573 O O . GLY A 1 77 ? 11.738 3.609 36.214 1.00 48.22 77 GLY A O 1
ATOM 574 N N . LEU A 1 78 ? 12.965 4.223 34.444 1.00 58.03 78 LEU A N 1
ATOM 575 C CA . LEU A 1 78 ? 14.165 3.536 34.918 1.00 58.03 78 LEU A CA 1
ATOM 576 C C . LEU A 1 78 ? 15.109 4.608 35.440 1.00 58.03 78 LEU A C 1
ATOM 578 O O . LEU A 1 78 ? 15.685 5.370 34.666 1.00 58.03 78 LEU A O 1
ATOM 582 N N . GLY A 1 79 ? 15.292 4.632 36.759 1.00 55.84 79 GLY A N 1
ATOM 583 C CA . GLY A 1 79 ? 16.419 5.329 37.365 1.00 55.84 79 GLY A CA 1
ATOM 584 C C . GLY A 1 79 ? 17.752 4.919 36.715 1.00 55.84 79 GLY A C 1
ATOM 585 O O . GLY A 1 79 ? 17.792 3.986 35.903 1.00 55.84 79 GLY A O 1
ATOM 586 N N . PRO A 1 80 ? 18.854 5.610 37.050 1.00 60.59 80 PRO A N 1
ATOM 587 C CA . PRO A 1 80 ? 20.165 5.356 36.465 1.00 60.59 80 PRO A CA 1
ATOM 588 C C . PRO A 1 80 ? 20.445 3.854 36.442 1.00 60.59 80 PRO A C 1
ATOM 590 O O . PRO A 1 80 ? 20.506 3.218 37.493 1.00 60.59 80 PRO A O 1
ATOM 593 N N . ARG A 1 81 ? 20.547 3.261 35.245 1.00 62.78 81 ARG A N 1
ATOM 594 C CA . ARG A 1 81 ? 20.928 1.854 35.137 1.00 62.78 81 ARG A CA 1
ATOM 595 C C . ARG A 1 81 ? 22.328 1.737 35.715 1.00 62.78 81 ARG A C 1
ATOM 597 O O . ARG A 1 81 ? 23.277 2.268 35.138 1.00 62.78 81 ARG A O 1
ATOM 604 N N . ASP A 1 82 ? 22.422 1.074 36.859 1.00 56.75 82 ASP A N 1
ATOM 605 C CA . ASP A 1 82 ? 23.681 0.717 37.480 1.00 56.75 82 ASP A CA 1
ATOM 606 C C . ASP A 1 82 ? 24.527 -0.052 36.456 1.00 56.75 82 ASP A C 1
ATOM 608 O O . ASP A 1 82 ? 24.167 -1.136 35.988 1.00 56.75 82 ASP A O 1
ATOM 612 N N . ARG A 1 83 ? 25.647 0.559 36.059 1.00 59.28 83 ARG A N 1
ATOM 613 C CA . ARG A 1 83 ? 26.569 0.020 35.055 1.00 59.28 83 ARG A CA 1
ATOM 614 C C . ARG A 1 83 ? 27.211 -1.294 35.530 1.00 59.28 83 ARG A C 1
ATOM 616 O O . ARG A 1 83 ? 27.791 -1.998 34.708 1.00 59.28 83 ARG A O 1
ATOM 623 N N . THR A 1 84 ? 27.080 -1.646 36.810 1.00 59.72 84 THR A N 1
ATOM 624 C CA . THR A 1 84 ? 27.626 -2.880 37.394 1.00 59.72 84 THR A CA 1
ATOM 625 C C . THR A 1 84 ? 26.781 -4.134 37.130 1.00 59.72 84 THR A C 1
ATOM 627 O O . THR A 1 84 ? 27.284 -5.239 37.292 1.00 59.72 84 THR A O 1
ATOM 630 N N . GLN A 1 85 ? 25.547 -4.007 36.623 1.00 55.19 85 GLN A N 1
ATOM 631 C CA . GLN A 1 85 ? 24.677 -5.146 36.264 1.00 55.19 85 GLN A CA 1
ATOM 632 C C . GLN A 1 85 ? 24.916 -5.686 34.836 1.00 55.19 85 GLN A C 1
ATOM 634 O O . GLN A 1 85 ? 24.130 -6.484 34.321 1.00 55.19 85 GLN A O 1
ATOM 639 N N . ARG A 1 86 ? 25.990 -5.264 34.152 1.00 54.00 86 ARG A N 1
ATOM 640 C CA . ARG A 1 86 ? 26.396 -5.874 32.878 1.00 54.00 86 ARG A CA 1
ATOM 641 C C . ARG A 1 86 ? 27.045 -7.229 33.186 1.00 54.00 86 ARG A C 1
ATOM 643 O O . ARG A 1 86 ? 28.221 -7.285 33.532 1.00 54.00 86 ARG A O 1
ATOM 650 N N . GLY A 1 87 ? 26.275 -8.311 33.044 1.00 53.81 87 GLY A N 1
ATOM 651 C CA . GLY A 1 87 ? 26.834 -9.661 32.904 1.00 53.81 87 GLY A CA 1
ATOM 652 C C . GLY A 1 87 ? 27.883 -9.702 31.779 1.00 53.81 87 GLY A C 1
ATOM 653 O O . GLY A 1 87 ? 27.859 -8.822 30.911 1.00 53.81 87 GLY A O 1
ATOM 654 N N . PRO A 1 88 ? 28.827 -10.662 31.805 1.00 48.28 88 PRO A N 1
ATOM 655 C CA . PRO A 1 88 ? 29.966 -10.679 30.892 1.00 48.28 88 PRO A CA 1
ATOM 656 C C . PRO A 1 88 ? 29.494 -10.533 29.446 1.00 48.28 88 PRO A C 1
ATOM 658 O O . PRO A 1 88 ? 28.528 -11.173 29.027 1.00 48.28 88 PRO A O 1
ATOM 661 N N . ALA A 1 89 ? 30.145 -9.623 28.719 1.00 55.69 89 ALA A N 1
ATOM 662 C CA . ALA A 1 89 ? 29.899 -9.425 27.304 1.00 55.69 89 ALA A CA 1
ATOM 663 C C . ALA A 1 89 ? 30.073 -10.778 26.607 1.00 55.69 89 ALA A C 1
ATOM 665 O O . ALA A 1 89 ? 31.142 -11.371 26.682 1.00 55.69 89 ALA A O 1
ATOM 666 N N . ALA A 1 90 ? 29.014 -11.280 25.975 1.00 51.34 90 ALA A N 1
ATOM 667 C CA . ALA A 1 90 ? 29.187 -12.318 24.981 1.00 51.34 90 ALA A CA 1
ATOM 668 C C . ALA A 1 90 ? 30.002 -11.688 23.848 1.00 51.34 90 ALA A C 1
ATOM 670 O O . ALA A 1 90 ? 29.543 -10.743 23.198 1.00 51.34 90 ALA A O 1
ATOM 671 N N . ASP A 1 91 ? 31.232 -12.164 23.704 1.00 41.28 91 ASP A N 1
ATOM 672 C CA . ASP A 1 91 ? 32.166 -11.802 22.654 1.00 41.28 91 ASP A CA 1
ATOM 673 C C . ASP A 1 91 ? 31.523 -12.096 21.292 1.00 41.28 91 ASP A C 1
ATOM 675 O O . ASP A 1 91 ? 31.444 -13.240 20.848 1.00 41.28 91 ASP A O 1
ATOM 679 N N . PHE A 1 92 ? 31.016 -11.055 20.633 1.00 40.53 92 PHE A N 1
ATOM 680 C CA . PHE A 1 92 ? 30.735 -11.112 19.205 1.00 40.53 92 PHE A CA 1
ATOM 681 C C . PHE A 1 92 ? 32.041 -10.805 18.479 1.00 40.53 92 PHE A C 1
ATOM 683 O O . PHE A 1 92 ? 32.433 -9.648 18.320 1.00 40.53 92 PHE A O 1
ATOM 690 N N . ASP A 1 93 ? 32.721 -11.878 18.089 1.00 39.34 93 ASP A N 1
ATOM 691 C CA . ASP A 1 93 ? 33.863 -11.857 17.189 1.00 39.34 93 ASP A CA 1
ATOM 692 C C . ASP A 1 93 ? 33.427 -11.292 15.828 1.00 39.34 93 ASP A C 1
ATOM 694 O O . ASP A 1 93 ? 32.640 -11.898 15.099 1.00 39.34 93 ASP A O 1
ATOM 698 N N . CYS A 1 94 ? 33.897 -10.087 15.509 1.00 35.81 94 CYS A N 1
ATOM 699 C CA . CYS A 1 94 ? 33.744 -9.473 14.196 1.00 35.81 94 CYS A CA 1
ATOM 700 C C . CYS A 1 94 ? 35.105 -9.541 13.496 1.00 35.81 94 CYS A C 1
ATOM 702 O O . CYS A 1 94 ? 35.867 -8.572 13.448 1.00 35.81 94 CYS A O 1
ATOM 704 N N . GLY A 1 95 ? 35.430 -10.737 13.008 1.00 33.06 95 GLY A N 1
ATOM 705 C CA . GLY A 1 95 ? 36.618 -11.010 12.214 1.00 33.06 95 GLY A CA 1
ATOM 706 C C . GLY A 1 95 ? 36.508 -10.444 10.795 1.00 33.06 95 GLY A C 1
ATOM 707 O O . GLY A 1 95 ? 35.827 -11.003 9.946 1.00 33.06 95 GLY A O 1
ATOM 708 N N . ALA A 1 96 ? 37.212 -9.332 10.582 1.00 37.09 96 ALA A N 1
ATOM 709 C CA . ALA A 1 96 ? 38.004 -8.955 9.406 1.00 37.09 96 ALA A CA 1
ATOM 710 C C . ALA A 1 96 ? 37.474 -9.230 7.979 1.00 37.09 96 ALA A C 1
ATOM 712 O O . ALA A 1 96 ? 37.507 -10.354 7.494 1.00 37.09 96 ALA A O 1
ATOM 713 N N . LEU A 1 97 ? 37.247 -8.142 7.230 1.00 33.31 97 LEU A N 1
ATOM 71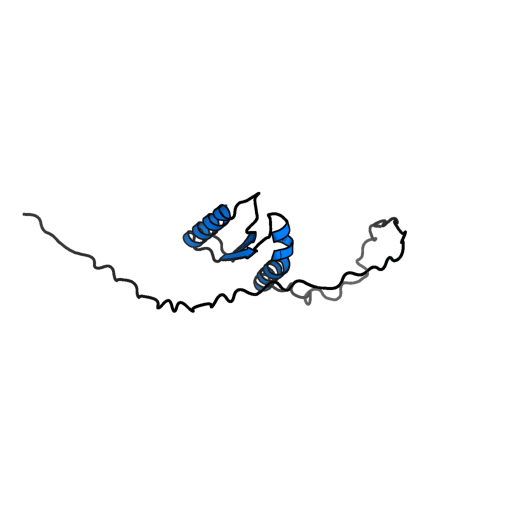4 C CA . LEU A 1 97 ? 37.625 -8.012 5.814 1.00 33.31 97 LEU A CA 1
ATOM 715 C C . LEU A 1 97 ? 37.913 -6.529 5.518 1.00 33.31 97 LEU A C 1
ATOM 717 O O . LEU A 1 97 ? 37.017 -5.742 5.226 1.00 33.31 97 LEU A O 1
ATOM 721 N N . SER A 1 98 ? 39.187 -6.151 5.622 1.00 38.09 98 SER A N 1
ATOM 722 C CA . SER A 1 98 ? 39.716 -4.896 5.082 1.00 38.09 98 SER A CA 1
ATOM 723 C C . SER A 1 98 ? 40.432 -5.192 3.769 1.00 38.09 98 SER A C 1
ATOM 725 O O . SER A 1 98 ? 41.385 -5.965 3.776 1.00 38.09 98 SER A O 1
ATOM 727 N N . ALA A 1 99 ? 40.035 -4.532 2.681 1.00 35.09 99 ALA A N 1
ATOM 728 C CA . ALA A 1 99 ? 40.935 -4.111 1.603 1.00 35.09 99 ALA A CA 1
ATOM 729 C C . ALA A 1 99 ? 40.205 -3.113 0.691 1.00 35.09 99 ALA A C 1
ATOM 731 O O . ALA A 1 99 ? 39.211 -3.453 0.055 1.00 35.09 99 ALA A O 1
ATOM 732 N N . GLY A 1 100 ? 40.690 -1.871 0.656 1.00 29.73 100 GLY A N 1
ATOM 733 C CA . GLY A 1 100 ? 40.236 -0.850 -0.285 1.00 29.73 100 GLY A CA 1
ATOM 734 C C . GLY A 1 100 ? 40.904 -0.975 -1.654 1.00 29.73 100 GLY A C 1
ATOM 735 O O . GLY A 1 100 ? 41.973 -1.567 -1.767 1.00 29.73 100 GLY A O 1
ATOM 736 N N . VAL A 1 101 ? 40.298 -0.346 -2.664 1.00 35.38 101 VAL A N 1
ATOM 737 C CA . VAL A 1 101 ? 40.954 0.112 -3.899 1.00 35.38 101 VAL A CA 1
ATOM 738 C C . VAL A 1 101 ? 40.298 1.429 -4.331 1.00 35.38 101 VAL A C 1
ATOM 740 O O . VAL A 1 101 ? 39.083 1.595 -4.251 1.00 35.38 101 VAL A O 1
ATOM 743 N N . GLU A 1 102 ? 41.146 2.377 -4.721 1.00 32.47 102 GLU A N 1
ATOM 744 C CA . GLU A 1 102 ? 40.848 3.767 -5.059 1.00 32.47 102 GLU A CA 1
ATOM 745 C C . GLU A 1 102 ? 40.223 4.004 -6.454 1.00 32.47 102 GLU A C 1
ATOM 747 O O . GLU A 1 102 ? 40.420 3.235 -7.387 1.00 32.47 102 GLU A O 1
ATOM 752 N N . ARG A 1 103 ? 39.540 5.161 -6.544 1.00 40.44 103 ARG A N 1
ATOM 753 C CA . ARG A 1 103 ? 39.366 6.140 -7.649 1.00 40.44 103 ARG A CA 1
ATOM 754 C C . ARG A 1 103 ? 39.341 5.683 -9.119 1.00 40.44 103 ARG A C 1
ATOM 756 O O . ARG A 1 103 ? 40.340 5.253 -9.680 1.00 40.44 103 ARG A O 1
ATOM 763 N N . GLY A 1 104 ? 38.278 6.122 -9.804 1.00 29.05 104 GLY A N 1
ATOM 764 C CA . GLY A 1 104 ? 38.268 6.420 -11.240 1.00 29.05 104 GLY A CA 1
ATOM 765 C C . GLY A 1 104 ? 37.229 7.497 -11.581 1.00 29.05 104 GLY A C 1
ATOM 766 O O . GLY A 1 104 ? 36.035 7.277 -11.424 1.00 29.05 104 GLY A O 1
ATOM 767 N N . HIS A 1 105 ? 37.701 8.672 -12.005 1.00 33.81 105 HIS A N 1
ATOM 768 C CA . HIS A 1 105 ? 36.931 9.742 -12.656 1.00 33.81 105 HIS A CA 1
ATOM 769 C C . HIS A 1 105 ? 36.463 9.294 -14.052 1.00 33.81 105 HIS A C 1
ATOM 771 O O . HIS A 1 105 ? 37.293 8.775 -14.793 1.00 33.81 105 HIS A O 1
ATOM 777 N N . ALA A 1 106 ? 35.224 9.616 -14.449 1.00 32.78 106 ALA A N 1
ATOM 778 C CA . ALA A 1 106 ? 34.908 10.146 -15.785 1.00 32.78 106 ALA A CA 1
ATOM 779 C C . ALA A 1 106 ? 33.447 10.634 -15.895 1.00 32.78 106 ALA A C 1
ATOM 781 O O . ALA A 1 106 ? 32.505 9.932 -15.545 1.00 32.78 106 ALA A O 1
ATOM 782 N N . HIS A 1 107 ? 33.340 11.863 -16.403 1.00 30.91 107 HIS A N 1
ATOM 783 C CA . HIS A 1 107 ? 32.259 12.538 -17.125 1.00 30.91 107 HIS A CA 1
ATOM 784 C C . HIS A 1 107 ? 31.026 11.735 -17.580 1.00 30.91 107 HIS A C 1
ATOM 786 O O . HIS A 1 107 ? 31.156 10.757 -18.308 1.00 30.91 107 HIS A O 1
ATOM 792 N N . ALA A 1 108 ? 29.841 12.309 -17.342 1.00 34.03 108 ALA A N 1
ATOM 793 C CA . ALA A 1 108 ? 28.895 12.644 -18.412 1.00 34.03 108 ALA A CA 1
ATOM 794 C C . ALA A 1 108 ? 27.895 13.693 -17.903 1.00 34.03 108 ALA A C 1
ATOM 796 O O . ALA A 1 108 ? 27.234 13.505 -16.882 1.00 34.03 108 ALA A O 1
ATOM 797 N N . GLU A 1 109 ? 27.846 14.822 -18.603 1.00 31.25 109 GLU A N 1
ATOM 798 C CA . GLU A 1 109 ? 26.943 15.932 -18.346 1.00 31.25 109 GLU A CA 1
ATOM 799 C C . GLU A 1 109 ? 25.501 15.605 -18.753 1.00 31.25 109 GLU A C 1
ATOM 801 O O . GLU A 1 109 ? 25.227 14.943 -19.751 1.00 31.25 109 GLU A O 1
ATOM 806 N N . SER A 1 110 ? 24.610 16.124 -17.914 1.00 39.12 110 SER A N 1
ATOM 807 C CA . SER A 1 110 ? 23.192 16.412 -18.094 1.00 39.12 110 SER A CA 1
ATOM 808 C C . SER A 1 110 ? 22.800 16.874 -19.504 1.00 39.12 110 SER A C 1
ATOM 810 O O . SER A 1 110 ? 23.132 17.995 -19.878 1.00 39.12 110 SER A O 1
ATOM 812 N N . ASP A 1 111 ? 21.941 16.111 -20.185 1.00 39.72 111 ASP A N 1
ATOM 813 C CA . ASP A 1 111 ? 20.869 16.704 -20.990 1.00 39.72 111 ASP A CA 1
ATOM 814 C C . ASP A 1 111 ? 19.700 15.721 -21.176 1.00 39.72 111 ASP A C 1
ATOM 816 O O . ASP A 1 111 ? 19.831 14.711 -21.863 1.00 39.72 111 ASP A O 1
ATOM 820 N N . ALA A 1 112 ? 18.578 15.991 -20.502 1.00 36.28 112 ALA A N 1
ATOM 821 C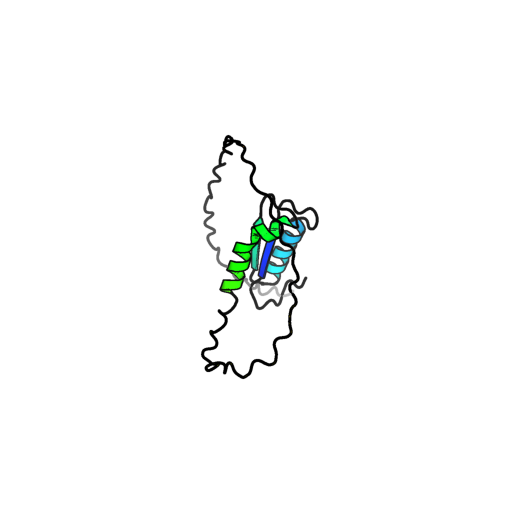 CA . ALA A 1 112 ? 17.224 15.570 -20.882 1.00 36.28 112 ALA A CA 1
ATOM 822 C C . ALA A 1 112 ? 16.234 16.027 -19.802 1.00 36.28 112 ALA A C 1
ATOM 824 O O . ALA A 1 112 ? 16.035 15.380 -18.775 1.00 36.28 112 ALA A O 1
ATOM 825 N N . THR A 1 113 ? 15.589 17.160 -20.058 1.00 39.81 113 THR A N 1
ATOM 826 C CA . THR A 1 113 ? 14.379 17.595 -19.352 1.00 39.81 113 THR A CA 1
ATOM 827 C C . THR A 1 113 ? 13.199 16.725 -19.798 1.00 39.81 113 THR A C 1
ATOM 829 O O . THR A 1 113 ? 12.877 16.748 -20.987 1.00 39.81 113 THR A O 1
ATOM 832 N N . PRO A 1 114 ? 12.483 16.010 -18.913 1.00 41.31 114 PRO A N 1
ATOM 833 C CA . PRO A 1 114 ? 11.136 15.571 -19.234 1.00 41.31 114 PRO A CA 1
ATOM 834 C C . PRO A 1 114 ? 10.150 16.709 -18.944 1.00 41.31 114 PRO A C 1
ATOM 836 O O . PRO A 1 114 ? 10.061 17.226 -17.831 1.00 41.31 114 PRO A O 1
ATOM 839 N N . ALA A 1 115 ? 9.420 17.111 -19.982 1.00 40.31 115 ALA A N 1
ATOM 840 C CA . ALA A 1 115 ? 8.336 18.075 -19.898 1.00 40.31 115 ALA A CA 1
ATOM 841 C C . ALA A 1 115 ? 7.247 17.600 -18.920 1.00 40.31 115 ALA A C 1
ATOM 843 O O . ALA A 1 115 ? 6.715 16.499 -19.043 1.00 40.31 115 ALA A O 1
ATOM 844 N N . THR A 1 116 ? 6.894 18.467 -17.974 1.00 39.41 116 THR A N 1
ATOM 845 C CA . THR A 1 116 ? 5.739 18.340 -17.082 1.00 39.41 116 THR A CA 1
ATOM 846 C C . THR A 1 116 ? 4.434 18.409 -17.886 1.00 39.41 116 THR A C 1
ATOM 848 O O . THR A 1 116 ? 4.156 19.466 -18.457 1.00 39.41 116 THR A O 1
ATOM 851 N N . PRO A 1 117 ? 3.561 17.383 -17.907 1.00 41.91 117 PRO A N 1
ATOM 852 C CA . PRO A 1 117 ? 2.167 17.621 -18.237 1.00 41.91 117 PRO A CA 1
ATOM 853 C C . PRO A 1 117 ? 1.484 18.258 -17.022 1.00 41.91 117 PRO A C 1
ATOM 855 O O . PRO A 1 117 ? 1.382 17.665 -15.948 1.00 41.91 117 PRO A O 1
ATOM 858 N N . ALA A 1 118 ? 1.026 19.497 -17.191 1.00 37.59 118 ALA A N 1
ATOM 859 C CA . ALA A 1 118 ? 0.152 20.162 -16.240 1.00 37.59 118 ALA A CA 1
ATOM 860 C C . ALA A 1 118 ? -1.187 19.409 -16.175 1.00 37.59 118 ALA A C 1
ATOM 862 O O . ALA A 1 118 ? -2.026 19.540 -17.063 1.00 37.59 118 ALA A O 1
ATOM 863 N N . ILE A 1 119 ? -1.395 18.621 -15.122 1.00 39.66 119 ILE A N 1
ATOM 864 C CA . ILE A 1 119 ? -2.726 18.144 -14.744 1.00 39.66 119 ILE A CA 1
ATOM 865 C C . ILE A 1 119 ? -3.319 19.171 -13.787 1.00 39.66 119 ILE A C 1
ATOM 867 O O . ILE A 1 119 ? -2.987 19.235 -12.605 1.00 39.66 119 ILE A O 1
ATOM 871 N N . THR A 1 120 ? -4.179 20.021 -14.338 1.00 34.47 120 THR A N 1
ATOM 872 C CA . THR A 1 120 ? -5.067 20.902 -13.587 1.00 34.47 120 THR A CA 1
ATOM 873 C C . THR A 1 120 ? -5.953 20.044 -12.685 1.00 34.47 120 THR A C 1
ATOM 875 O O . THR A 1 120 ? -6.862 19.367 -13.162 1.00 34.47 120 THR A O 1
ATOM 878 N N . ALA A 1 121 ? -5.705 20.065 -11.376 1.00 36.44 121 ALA A N 1
ATOM 879 C CA . ALA A 1 121 ? -6.660 19.558 -10.403 1.00 36.44 121 ALA A CA 1
ATOM 880 C C . ALA A 1 121 ? -7.874 20.497 -10.406 1.00 36.44 121 ALA A C 1
ATOM 882 O O . ALA A 1 121 ? -7.838 21.576 -9.816 1.00 36.44 121 ALA A O 1
ATOM 883 N N . THR A 1 122 ? -8.939 20.120 -11.115 1.00 33.50 122 THR A N 1
ATOM 884 C CA . THR A 1 122 ? -10.244 20.746 -10.902 1.00 33.50 122 THR A CA 1
ATOM 885 C C . THR A 1 122 ? -10.772 20.229 -9.565 1.00 33.50 122 THR A C 1
ATOM 887 O O . THR A 1 122 ? -10.895 19.022 -9.351 1.00 33.50 122 THR A O 1
ATOM 890 N N . SER A 1 123 ? -11.003 21.136 -8.621 1.00 35.62 123 SER A N 1
ATOM 891 C CA . SER A 1 123 ? -11.654 20.823 -7.355 1.00 35.62 123 SER A CA 1
ATOM 892 C C . SER 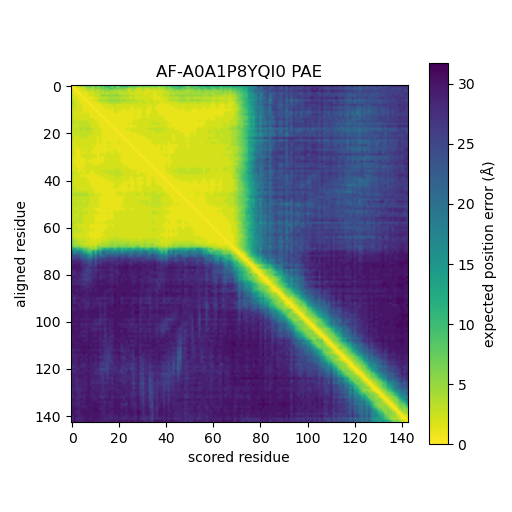A 1 123 ? -13.115 20.477 -7.640 1.00 35.62 123 SER A C 1
ATOM 894 O O . SER A 1 123 ? -13.924 21.365 -7.909 1.00 35.62 123 SER A O 1
ATOM 896 N N . ALA A 1 124 ? -13.466 19.193 -7.605 1.00 43.12 124 ALA A N 1
ATOM 897 C CA . ALA A 1 124 ? -14.862 18.784 -7.567 1.00 43.12 124 ALA A CA 1
ATOM 898 C C . ALA A 1 124 ? -15.398 19.019 -6.148 1.00 43.12 124 ALA A C 1
ATOM 900 O O . ALA A 1 124 ? -15.224 18.197 -5.247 1.00 43.12 124 ALA A O 1
ATOM 901 N N . ASP A 1 125 ? -16.025 20.178 -5.967 1.00 40.72 125 ASP A N 1
ATOM 902 C CA . ASP A 1 125 ? -16.900 20.515 -4.849 1.00 40.72 125 ASP A CA 1
ATOM 903 C C . ASP A 1 125 ? -18.039 19.481 -4.799 1.00 40.72 125 ASP A C 1
ATOM 905 O O . ASP A 1 125 ? -19.029 19.564 -5.526 1.00 40.72 125 ASP A O 1
ATOM 909 N N . THR A 1 126 ? -17.861 18.421 -4.007 1.00 43.00 126 THR A N 1
ATOM 910 C CA . THR A 1 126 ? -18.937 17.456 -3.766 1.00 43.00 126 THR A CA 1
ATOM 911 C C . THR A 1 126 ? -19.770 17.972 -2.609 1.00 43.00 126 THR A C 1
ATOM 913 O O . THR A 1 126 ? -19.566 17.632 -1.444 1.00 43.00 126 THR A O 1
ATOM 916 N N . LYS A 1 127 ? -20.729 18.824 -2.963 1.00 39.19 127 LYS A N 1
ATOM 917 C CA . LYS A 1 127 ? -21.881 19.177 -2.141 1.00 39.19 127 LYS A CA 1
ATOM 918 C C . LYS A 1 127 ? -22.564 17.897 -1.651 1.00 39.19 127 LYS A C 1
ATOM 920 O O . LYS A 1 127 ? -23.169 17.162 -2.429 1.00 39.19 127 LYS A O 1
ATOM 925 N N . VAL A 1 128 ? -22.470 17.649 -0.348 1.00 42.97 128 VAL A N 1
ATOM 926 C CA . VAL A 1 128 ? -23.210 16.596 0.356 1.00 42.97 128 VAL A CA 1
ATOM 927 C C . VAL A 1 128 ? -24.709 16.810 0.119 1.00 42.97 128 VAL A C 1
ATOM 929 O O . VAL A 1 128 ? -25.272 17.828 0.525 1.00 42.97 128 VAL A O 1
ATOM 932 N N . ALA A 1 129 ? -25.360 15.865 -0.558 1.00 38.22 129 ALA A N 1
ATOM 933 C CA . ALA A 1 129 ? -26.816 15.802 -0.621 1.00 38.22 129 ALA A CA 1
ATOM 934 C C . ALA A 1 129 ? -27.351 15.163 0.678 1.00 38.22 129 ALA A C 1
ATOM 936 O O . ALA A 1 129 ? -26.801 14.150 1.116 1.00 38.22 129 ALA A O 1
ATOM 937 N N . PRO A 1 130 ? -28.397 15.718 1.317 1.00 43.12 130 PRO A N 1
ATOM 938 C CA . PRO A 1 130 ? -28.979 15.114 2.507 1.00 43.12 130 PRO A CA 1
ATOM 939 C C . PRO A 1 130 ? -29.761 13.838 2.168 1.00 43.12 130 PRO A C 1
ATOM 941 O O . PRO A 1 130 ? -30.375 13.716 1.108 1.00 43.12 130 PRO A O 1
ATOM 944 N N . ALA A 1 131 ? -29.733 12.900 3.116 1.00 42.47 131 ALA A N 1
ATOM 945 C CA . ALA A 1 131 ? -30.424 11.620 3.083 1.00 42.47 131 ALA A CA 1
ATOM 946 C C . ALA A 1 131 ? -31.924 11.775 2.774 1.00 42.47 131 ALA A C 1
ATOM 948 O O . ALA A 1 131 ? -32.633 12.536 3.434 1.00 42.47 131 ALA A O 1
ATOM 949 N N . ALA A 1 132 ? -32.416 11.016 1.794 1.00 44.69 132 ALA A N 1
ATOM 950 C CA . ALA A 1 132 ? -33.842 10.894 1.543 1.00 44.69 132 ALA A CA 1
ATOM 951 C C . ALA A 1 132 ? -34.494 10.077 2.670 1.00 44.69 132 ALA A C 1
ATOM 953 O O . ALA A 1 132 ? -34.242 8.883 2.835 1.00 44.69 132 ALA A O 1
ATOM 954 N N . THR A 1 133 ? -35.332 10.759 3.447 1.00 42.53 133 THR A N 1
ATOM 955 C CA . THR A 1 133 ? -36.235 10.202 4.452 1.00 42.53 133 THR A CA 1
ATOM 956 C C . THR A 1 133 ? -37.115 9.104 3.856 1.00 42.53 133 THR A C 1
ATOM 958 O O . THR A 1 133 ? -37.846 9.309 2.889 1.00 42.53 133 THR A O 1
ATOM 961 N N . MET A 1 134 ? -37.062 7.937 4.492 1.00 38.69 134 MET A N 1
ATOM 962 C CA . MET A 1 134 ? -37.914 6.779 4.254 1.00 38.69 134 MET A CA 1
ATOM 963 C C . MET A 1 134 ? -39.375 7.131 4.591 1.00 38.69 134 MET A C 1
ATOM 965 O O . MET A 1 134 ? -39.733 7.264 5.761 1.00 38.69 134 MET A O 1
ATOM 969 N N . VAL A 1 135 ? -40.234 7.278 3.580 1.00 47.31 135 VAL A N 1
ATOM 970 C CA . VAL A 1 135 ? -41.690 7.329 3.779 1.00 47.31 135 VAL A CA 1
ATOM 971 C C . VAL A 1 135 ? -42.192 5.892 3.905 1.00 47.31 135 VAL A C 1
ATOM 973 O O . VAL A 1 135 ? -42.193 5.134 2.937 1.00 47.31 135 VAL A O 1
ATOM 976 N N . ARG A 1 136 ? -42.611 5.499 5.113 1.00 49.16 136 ARG A N 1
ATOM 977 C CA . ARG A 1 136 ? -43.418 4.290 5.319 1.00 49.16 136 ARG A CA 1
ATOM 978 C C . ARG A 1 136 ? -44.797 4.529 4.706 1.00 49.16 136 ARG A C 1
ATOM 980 O O . ARG A 1 136 ? -45.541 5.371 5.195 1.0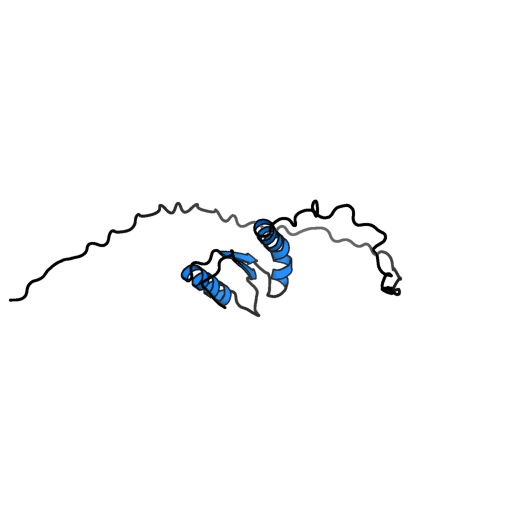0 49.16 136 ARG A O 1
ATOM 987 N N . SER A 1 137 ? -45.131 3.791 3.651 1.00 45.62 137 SER A N 1
ATOM 988 C CA . SER A 1 137 ? -46.492 3.746 3.120 1.00 45.62 137 SER A CA 1
ATOM 989 C C . SER A 1 137 ? -47.308 2.750 3.946 1.00 45.62 137 SER A C 1
ATOM 991 O O . SER A 1 137 ? -46.972 1.567 4.019 1.00 45.62 137 SER A O 1
ATOM 993 N N . SER A 1 138 ? -48.329 3.255 4.632 1.00 47.94 138 SER A N 1
ATOM 994 C CA . SER A 1 138 ? -49.332 2.480 5.354 1.00 47.94 138 SER A CA 1
ATOM 995 C C . SER A 1 138 ? -50.588 2.297 4.500 1.00 47.94 138 SER A C 1
ATOM 997 O O . SER A 1 138 ? -51.081 3.275 3.947 1.00 47.94 138 SER A O 1
ATOM 999 N N . ALA A 1 139 ? -51.130 1.078 4.557 1.00 48.94 139 ALA A N 1
ATOM 1000 C CA . ALA A 1 139 ? -52.514 0.671 4.294 1.00 48.94 139 ALA A CA 1
ATOM 1001 C C . ALA A 1 139 ? -53.008 0.575 2.835 1.00 48.94 139 ALA A C 1
ATOM 1003 O O . ALA A 1 139 ? -53.185 1.568 2.138 1.00 48.94 139 ALA A O 1
ATOM 1004 N N . VAL A 1 140 ? -53.372 -0.657 2.458 1.00 57.06 140 VAL A N 1
ATOM 1005 C CA . VAL A 1 140 ? -54.539 -0.961 1.619 1.00 57.06 140 VAL A CA 1
ATOM 1006 C C . VAL A 1 140 ? -55.303 -2.092 2.320 1.00 57.06 140 VAL A C 1
ATOM 1008 O O . VAL A 1 140 ? -54.726 -3.144 2.592 1.00 57.06 140 VAL A O 1
ATOM 1011 N N . ASP A 1 141 ? -56.565 -1.822 2.658 1.00 47.06 141 ASP A N 1
ATOM 1012 C CA . ASP A 1 141 ? -57.562 -2.765 3.187 1.00 47.06 141 ASP A CA 1
ATOM 1013 C C . ASP A 1 141 ? -58.049 -3.751 2.102 1.00 47.06 141 ASP A C 1
ATOM 1015 O O . ASP A 1 141 ? -58.063 -3.391 0.919 1.00 47.06 141 ASP A O 1
ATOM 1019 N N . PRO A 1 142 ? -58.490 -4.970 2.468 1.00 72.06 142 PRO A N 1
ATOM 1020 C CA . PRO A 1 142 ? -59.123 -5.908 1.544 1.00 72.06 142 PRO A CA 1
ATOM 1021 C C . PRO A 1 142 ? -60.631 -5.632 1.368 1.00 72.06 142 PRO A C 1
ATOM 1023 O O . PRO A 1 142 ? -61.298 -5.177 2.298 1.00 72.06 142 PRO A O 1
ATOM 1026 N N . MET A 1 143 ? -61.161 -5.942 0.177 1.00 61.81 143 MET A N 1
ATOM 1027 C CA . MET A 1 143 ? -62.604 -6.148 -0.047 1.00 61.81 143 MET A CA 1
ATOM 1028 C C . MET A 1 143 ? -63.047 -7.532 0.426 1.00 61.81 143 MET A C 1
ATOM 1030 O O . MET A 1 143 ? -62.234 -8.477 0.298 1.00 61.81 143 MET A O 1
#

Foldseek 3Di:
DDLADDPDEEEAEEECAAPPQHPVNVVVSVVSNVVRVHHYHYYYDYPDYPPRRCVVCPVVVVVSCPVRDPDPPDPPVDDDDDPVPDDDDPDPDPDDDDDDDDDDDDDDDDDDDDDDDDDPPDDPPPDDDDDDDDDDDDDDDDD

Solvent-accessible surface area (backbone atoms only — not comparable to full-atom values): 9992 Å² total; per-residue (Å²): 130,87,39,51,88,61,90,62,77,45,80,47,77,45,18,70,53,12,83,86,63,47,52,69,58,58,54,52,48,53,52,43,21,54,76,38,68,37,55,70,46,81,47,78,40,81,84,18,28,74,69,55,32,54,73,73,39,42,69,59,51,52,50,54,47,62,73,72,47,77,75,78,73,72,62,84,83,56,67,86,77,65,77,83,74,65,68,81,77,80,82,78,83,80,80,80,89,88,84,87,85,84,90,82,91,81,92,82,83,89,83,81,84,80,81,79,80,84,76,80,80,76,83,79,82,77,76,82,76,79,82,83,79,82,78,82,86,77,89,84,84,84,134

Mean predicted aligned error: 18.95 Å

Nearest PDB structures (foldseek):
  6xyc-assembly1_A  TM=7.996E-01  e=3.378E-03  metagenome
  5ao9-assembly1_A  TM=7.615E-01  e=4.398E-03  Thermogutta terrifontis
  5aob-assembly1_A  TM=7.676E-01  e=6.532E-03  Thermogutta terrifontis
  6a6o-assembly1_A  TM=7.145E-01  e=3.608E-03  Caldicellulosiruptor acetigenus 6A
  4q1v-assembly1_B  TM=8.017E-01  e=7.491E-02  Bacteroides ovatus ATCC 8483